Protein AF-A0A9D5RSP8-F1 (afdb_monomer_lite)

Foldseek 3Di:
DVVLLVVLVCCLPPVQCPDQQPVPDPVVDDPPCSPPCVSNCSVVSVVVSVVSVVVVVVVVVVVVVVVVCCCVPPPVD

Radius of gyration: 18.61 Å; chains: 1; bounding box: 35×21×57 Å

Secondary structure (DSSP, 8-state):
-HHHHHHHHHIIIIIIIIIIIII--TTTSPTT-TT-GGGG-HHHHHHHHHHHHHHHHHHHHHHHHHHHHHIIIII--

Structure (mmCIF, N/CA/C/O backbone):
data_AF-A0A9D5RSP8-F1
#
_entry.id   AF-A0A9D5RSP8-F1
#
loop_
_atom_site.group_PDB
_atom_site.id
_atom_site.type_symbol
_atom_site.label_atom_id
_atom_site.label_alt_id
_atom_site.label_comp_id
_atom_site.label_asym_id
_atom_site.label_entity_id
_atom_site.label_seq_id
_atom_site.pdbx_PDB_ins_code
_atom_site.Cartn_x
_atom_site.Cartn_y
_atom_site.Cartn_z
_atom_site.occupancy
_atom_site.B_iso_or_equiv
_atom_site.auth_seq_id
_atom_site.auth_comp_id
_atom_site.auth_asym_id
_atom_site.auth_atom_id
_atom_site.pdbx_PDB_model_num
ATOM 1 N N . PHE A 1 1 ? 2.703 -2.500 -10.110 1.00 94.19 1 PHE A N 1
ATOM 2 C CA . PHE A 1 1 ? 1.727 -1.481 -9.666 1.00 94.19 1 PHE A CA 1
ATOM 3 C C . PHE A 1 1 ? 0.404 -2.099 -9.223 1.00 94.19 1 PHE A C 1
ATOM 5 O O . PHE A 1 1 ? 0.134 -2.059 -8.035 1.00 94.19 1 PHE A O 1
ATOM 12 N N . ILE A 1 2 ? -0.377 -2.715 -10.127 1.00 96.94 2 ILE A N 1
ATOM 13 C CA . ILE A 1 2 ? -1.753 -3.184 -9.847 1.00 96.94 2 ILE A CA 1
ATOM 14 C C . ILE A 1 2 ? -1.835 -4.045 -8.582 1.00 96.94 2 ILE A C 1
ATOM 16 O O . ILE A 1 2 ? -2.539 -3.670 -7.659 1.00 96.94 2 ILE A O 1
ATOM 20 N N . ILE A 1 3 ? -1.058 -5.130 -8.499 1.00 97.25 3 ILE A N 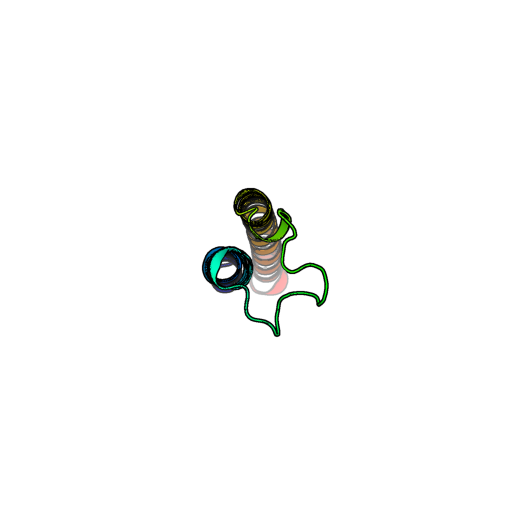1
ATOM 21 C CA . ILE A 1 3 ? -1.076 -6.036 -7.337 1.00 97.25 3 ILE A CA 1
ATOM 22 C C . ILE A 1 3 ? -0.766 -5.289 -6.031 1.00 97.25 3 ILE A C 1
ATOM 24 O O . ILE A 1 3 ? -1.478 -5.453 -5.048 1.00 97.25 3 ILE A O 1
ATOM 28 N N . ALA A 1 4 ? 0.262 -4.436 -6.032 1.00 97.56 4 ALA A N 1
ATOM 29 C CA . ALA A 1 4 ? 0.658 -3.676 -4.848 1.00 97.56 4 ALA A CA 1
ATOM 30 C C . ALA A 1 4 ? -0.422 -2.669 -4.422 1.00 97.56 4 ALA A C 1
ATOM 32 O O . ALA A 1 4 ? -0.692 -2.525 -3.236 1.00 97.56 4 ALA A O 1
ATOM 33 N N . MET A 1 5 ? -1.076 -2.011 -5.382 1.00 98.19 5 MET A N 1
ATOM 34 C CA . MET A 1 5 ? -2.160 -1.074 -5.096 1.00 98.19 5 MET A CA 1
ATOM 35 C C . MET A 1 5 ? -3.429 -1.796 -4.626 1.00 98.19 5 MET A C 1
ATOM 37 O O . MET A 1 5 ? -4.069 -1.351 -3.679 1.00 98.19 5 MET A O 1
ATOM 41 N N . SER A 1 6 ? -3.774 -2.935 -5.236 1.00 98.31 6 SER A N 1
ATOM 42 C CA . SER A 1 6 ? -4.868 -3.794 -4.775 1.00 98.31 6 SER A CA 1
ATOM 43 C C . SER A 1 6 ? -4.626 -4.266 -3.346 1.00 98.31 6 SER A C 1
ATOM 45 O O . SER A 1 6 ? -5.534 -4.190 -2.526 1.00 98.31 6 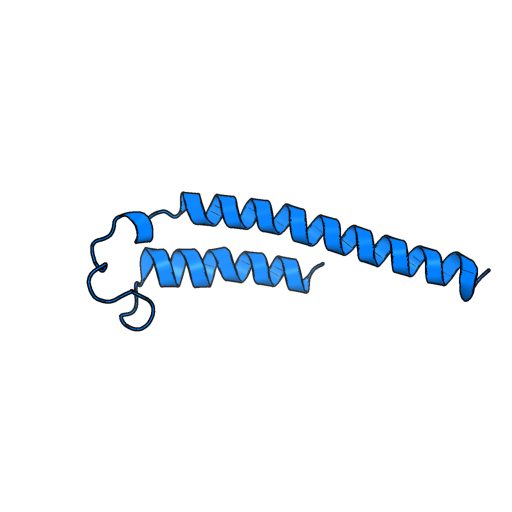SER A O 1
ATOM 47 N N . TRP A 1 7 ? -3.399 -4.686 -3.027 1.00 98.19 7 TRP A N 1
ATOM 48 C CA . TRP A 1 7 ? -3.034 -5.054 -1.663 1.00 98.19 7 TRP A CA 1
ATOM 49 C C . TRP A 1 7 ? -3.130 -3.867 -0.700 1.00 98.19 7 TRP A C 1
ATOM 51 O O . TRP A 1 7 ? -3.723 -4.018 0.356 1.00 98.19 7 TRP A O 1
ATOM 61 N N . ASN A 1 8 ? -2.656 -2.676 -1.082 1.00 98.38 8 ASN A N 1
ATOM 62 C CA . ASN A 1 8 ? -2.779 -1.460 -0.265 1.00 98.38 8 ASN A CA 1
ATOM 63 C C . ASN A 1 8 ? -4.251 -1.121 0.061 1.00 98.38 8 ASN A C 1
ATOM 65 O O . ASN A 1 8 ? -4.566 -0.669 1.155 1.00 98.38 8 ASN A O 1
ATOM 69 N N . VAL A 1 9 ? -5.176 -1.373 -0.875 1.00 98.56 9 VAL A N 1
ATOM 70 C CA . VAL A 1 9 ? -6.622 -1.215 -0.636 1.00 98.56 9 VAL A CA 1
ATOM 71 C C . VAL A 1 9 ? -7.169 -2.306 0.289 1.00 98.56 9 VAL A C 1
ATOM 73 O O . VAL A 1 9 ? -7.975 -2.005 1.168 1.00 98.56 9 VAL A O 1
ATOM 76 N N . VAL A 1 10 ? -6.756 -3.565 0.102 1.00 98.56 10 VAL A N 1
ATOM 77 C CA . VAL A 1 10 ? -7.153 -4.679 0.982 1.00 98.56 10 VAL A CA 1
ATOM 78 C C . VAL A 1 10 ? -6.668 -4.438 2.409 1.00 98.56 10 VAL A C 1
ATOM 80 O O . VAL A 1 10 ? -7.432 -4.656 3.344 1.00 98.56 10 VAL A O 1
ATOM 83 N N . ASP A 1 11 ? -5.445 -3.943 2.573 1.00 98.00 11 ASP A N 1
ATOM 84 C CA . ASP A 1 11 ? -4.868 -3.577 3.863 1.00 98.00 11 ASP A CA 1
ATOM 85 C C . ASP A 1 11 ? -5.747 -2.541 4.578 1.00 98.00 11 ASP A C 1
ATOM 87 O O . ASP A 1 11 ? -6.264 -2.823 5.655 1.00 98.00 11 ASP A O 1
ATOM 91 N N . LEU A 1 12 ? -6.079 -1.425 3.915 1.00 98.56 12 LEU A N 1
ATOM 92 C CA . LEU A 1 12 ? -6.946 -0.392 4.492 1.00 98.56 12 LEU A CA 1
ATOM 93 C C . LEU A 1 12 ? -8.347 -0.916 4.855 1.00 98.56 12 LEU A C 1
ATOM 95 O O . LEU A 1 12 ? -8.854 -0.668 5.946 1.00 98.56 12 LEU A O 1
ATOM 99 N N . LEU A 1 13 ? -9.026 -1.581 3.918 1.00 98.38 13 LEU A N 1
ATOM 100 C CA . LEU A 1 13 ? -10.441 -1.916 4.095 1.00 98.38 13 LEU A CA 1
ATOM 101 C C . LEU A 1 13 ? -10.642 -3.136 4.993 1.00 98.38 13 LEU A C 1
ATOM 103 O O . LEU A 1 13 ? -11.557 -3.156 5.817 1.00 98.38 13 LEU A O 1
ATOM 107 N N . VAL A 1 14 ? -9.817 -4.167 4.810 1.00 98.06 14 VAL A N 1
ATOM 108 C CA . VAL A 1 14 ? -9.985 -5.459 5.477 1.00 98.06 14 VAL A CA 1
ATOM 109 C C . VAL A 1 14 ? -9.140 -5.523 6.739 1.00 98.06 14 VAL A C 1
ATOM 111 O O . VAL A 1 14 ? -9.674 -5.820 7.804 1.00 98.06 14 VAL A O 1
ATOM 114 N N . MET A 1 15 ? -7.841 -5.249 6.650 1.00 97.31 15 MET A N 1
ATOM 115 C CA . MET A 1 15 ? -6.957 -5.422 7.804 1.00 97.31 15 MET A CA 1
ATOM 116 C C . MET A 1 15 ? -7.164 -4.284 8.804 1.00 97.31 15 MET A C 1
ATOM 118 O O . MET A 1 15 ? -7.541 -4.527 9.948 1.00 97.31 15 MET A O 1
ATOM 122 N N . ASP A 1 16 ? -7.029 -3.045 8.353 1.00 96.75 16 ASP A N 1
ATOM 123 C CA . ASP A 1 16 ? -7.080 -1.872 9.213 1.00 96.75 16 ASP A CA 1
ATOM 124 C C . ASP A 1 16 ? -8.507 -1.561 9.675 1.00 96.75 16 ASP A C 1
ATOM 126 O O . ASP A 1 16 ? -8.822 -1.596 10.862 1.00 96.75 16 ASP A O 1
ATOM 130 N N . TRP A 1 17 ? -9.424 -1.275 8.754 1.00 97.69 17 TRP A N 1
ATOM 131 C CA . TRP A 1 17 ? -10.754 -0.807 9.145 1.00 97.69 17 TRP A CA 1
ATOM 132 C C . TRP A 1 17 ? -11.655 -1.921 9.671 1.00 97.69 17 TRP A C 1
ATOM 134 O O . TRP A 1 17 ? -12.292 -1.758 10.718 1.00 97.69 17 TRP A O 1
ATOM 144 N N . LEU A 1 18 ? -11.727 -3.057 8.975 1.00 97.38 18 LEU A N 1
ATOM 145 C CA . LEU A 1 18 ? -12.599 -4.149 9.394 1.00 97.38 18 LEU A CA 1
ATOM 146 C C . LEU A 1 18 ? -12.014 -4.906 10.591 1.00 97.38 18 LEU A C 1
ATOM 148 O O . LEU A 1 18 ? -12.681 -4.997 11.619 1.00 97.38 18 LEU A O 1
ATOM 152 N N . LEU A 1 19 ? -10.801 -5.453 10.494 1.00 96.56 19 LEU A N 1
ATOM 153 C CA . LEU A 1 19 ? -10.265 -6.305 11.557 1.00 96.56 19 LEU A CA 1
ATOM 154 C C . LEU A 1 19 ? -9.760 -5.499 12.759 1.00 96.56 19 LEU A C 1
ATOM 156 O O . LEU A 1 19 ? -10.189 -5.786 13.878 1.00 96.56 19 LEU A O 1
ATOM 160 N N . VAL A 1 20 ? -8.902 -4.493 12.556 1.00 95.25 20 VAL A N 1
ATOM 161 C CA . VAL A 1 20 ? -8.331 -3.701 13.661 1.00 95.25 20 VAL A CA 1
ATOM 162 C C . VAL A 1 20 ? -9.363 -2.736 14.242 1.00 95.25 20 VAL A C 1
ATOM 164 O O . VAL A 1 20 ? -9.564 -2.738 15.456 1.00 95.25 20 VAL A O 1
ATOM 167 N N . CYS A 1 21 ? -10.053 -1.941 13.419 1.00 95.56 21 CYS A N 1
ATOM 168 C CA . CYS A 1 21 ? -10.917 -0.889 13.954 1.00 95.56 21 CYS A CA 1
ATOM 169 C C . CYS A 1 21 ? -12.312 -1.338 14.377 1.00 95.56 21 CYS A C 1
ATOM 171 O O . CYS A 1 21 ? -12.810 -0.868 15.412 1.00 95.56 21 CYS A O 1
ATOM 173 N N . THR A 1 22 ? -12.921 -2.244 13.611 1.00 95.25 22 THR A N 1
ATOM 174 C CA . THR A 1 22 ? -14.317 -2.658 13.808 1.00 95.25 22 THR A CA 1
ATOM 175 C C . THR A 1 22 ? -14.435 -3.926 14.651 1.00 95.25 22 THR A C 1
ATOM 177 O O . THR A 1 22 ? -15.047 -3.897 15.715 1.00 95.25 22 THR A O 1
ATOM 180 N N . VAL A 1 23 ? -13.879 -5.047 14.178 1.00 95.69 23 VAL A N 1
ATOM 181 C CA . VAL A 1 23 ? -14.126 -6.384 14.745 1.00 95.69 23 VAL A CA 1
ATOM 182 C C . VAL A 1 23 ? -13.305 -6.629 16.005 1.00 95.69 23 VAL A C 1
ATOM 184 O O . VAL A 1 23 ? -13.821 -7.220 16.950 1.00 95.69 23 VAL A O 1
ATOM 187 N N . ARG A 1 24 ? -12.044 -6.180 16.029 1.00 94.31 24 ARG A N 1
ATOM 188 C CA . ARG A 1 24 ? -11.130 -6.305 17.176 1.00 94.31 24 ARG A CA 1
ATOM 189 C C . ARG A 1 24 ? -11.047 -7.740 17.719 1.00 94.31 24 ARG A C 1
ATOM 191 O O . ARG A 1 24 ? -11.302 -7.966 18.904 1.00 94.31 24 ARG A O 1
ATOM 198 N N . PRO A 1 25 ? -10.724 -8.742 16.880 1.00 94.81 25 PRO A N 1
ATOM 199 C CA . PRO A 1 25 ? -10.684 -10.117 17.347 1.00 94.81 25 PRO A CA 1
ATOM 200 C C . PRO A 1 25 ? -9.579 -10.298 18.398 1.00 94.81 25 PRO A C 1
ATOM 202 O O . PRO A 1 25 ? -8.497 -9.724 18.283 1.00 94.81 25 PRO A O 1
ATOM 205 N N . ALA A 1 26 ? -9.827 -11.138 19.406 1.00 92.94 26 ALA A N 1
ATOM 206 C CA . ALA A 1 26 ? -8.940 -11.290 20.567 1.00 92.94 26 ALA A CA 1
ATOM 207 C C . ALA A 1 26 ? -7.501 -11.730 20.228 1.00 92.94 26 ALA A C 1
ATOM 209 O O . ALA A 1 26 ? -6.592 -11.493 21.011 1.00 92.94 26 ALA A O 1
ATOM 210 N N . TRP A 1 27 ? -7.282 -12.362 19.070 1.00 94.50 27 TRP A N 1
ATOM 211 C CA . TRP A 1 27 ? -5.949 -12.752 18.597 1.00 94.50 27 TRP A CA 1
ATOM 212 C C . TRP A 1 27 ? -5.166 -11.610 17.926 1.00 94.50 27 TRP A C 1
ATOM 214 O O . TRP A 1 27 ? -3.963 -11.745 17.724 1.00 94.50 27 TRP A O 1
ATOM 224 N N . LEU A 1 28 ? -5.832 -10.513 17.554 1.00 93.88 28 LEU A N 1
ATOM 225 C CA . LEU A 1 28 ? -5.228 -9.333 16.923 1.00 93.88 28 LEU A CA 1
ATOM 226 C C . LEU A 1 28 ? -4.993 -8.202 17.931 1.00 93.88 28 LEU A C 1
ATOM 228 O O . LEU A 1 28 ? -4.063 -7.413 17.780 1.00 93.88 28 LEU A O 1
ATOM 232 N N . ILE A 1 29 ? -5.850 -8.110 18.949 1.00 94.06 29 ILE A N 1
ATOM 233 C CA . ILE A 1 29 ? -5.754 -7.103 20.006 1.00 94.06 29 ILE A CA 1
ATOM 234 C C . ILE A 1 29 ? -4.708 -7.520 21.036 1.00 94.06 29 ILE A C 1
ATOM 236 O O . ILE A 1 29 ? -4.610 -8.687 21.412 1.00 94.06 29 ILE A O 1
ATOM 240 N N . ILE A 1 30 ? -3.925 -6.550 21.502 1.00 93.81 30 ILE A N 1
ATOM 241 C CA . ILE A 1 30 ? -2.893 -6.795 22.506 1.00 93.81 30 ILE A CA 1
ATOM 242 C C . ILE A 1 30 ? -3.588 -6.942 23.873 1.00 93.81 30 ILE A C 1
ATOM 244 O O . ILE A 1 30 ? -4.370 -6.068 24.253 1.00 93.81 30 ILE A O 1
ATOM 248 N N . PRO A 1 31 ? -3.331 -8.021 24.634 1.00 94.06 31 PRO A N 1
ATOM 249 C CA . PRO A 1 31 ? -3.938 -8.189 25.950 1.00 94.06 31 PRO A CA 1
ATOM 250 C C . PRO A 1 31 ? -3.622 -7.009 26.878 1.00 94.06 31 PRO A C 1
ATOM 252 O O . PRO A 1 31 ? -2.468 -6.593 26.996 1.00 94.06 31 PRO A O 1
ATOM 255 N N . GLY A 1 32 ? -4.644 -6.477 27.545 1.00 93.81 32 GLY A N 1
ATOM 256 C CA . GLY A 1 32 ? -4.545 -5.305 28.415 1.00 93.81 32 GLY A CA 1
ATOM 257 C C . GLY A 1 32 ? -4.682 -3.953 27.706 1.00 93.81 32 GLY A C 1
ATOM 258 O O . GLY A 1 32 ? -4.601 -2.918 28.371 1.00 93.81 32 GLY A O 1
ATOM 259 N N . THR A 1 33 ? -4.892 -3.920 26.384 1.00 94.56 33 THR A N 1
ATOM 260 C CA . THR A 1 33 ? -5.130 -2.680 25.622 1.00 94.56 33 THR A CA 1
ATOM 261 C C . THR A 1 33 ? -6.516 -2.623 24.976 1.00 94.56 33 THR A C 1
ATOM 263 O O . THR A 1 33 ? -6.777 -1.736 24.168 1.00 94.56 33 THR A O 1
ATOM 266 N N . GLU A 1 34 ? -7.443 -3.504 25.349 1.00 92.81 34 GLU A N 1
ATOM 267 C CA . GLU A 1 34 ? -8.727 -3.727 24.666 1.00 92.81 34 GLU A CA 1
ATOM 268 C C . GLU A 1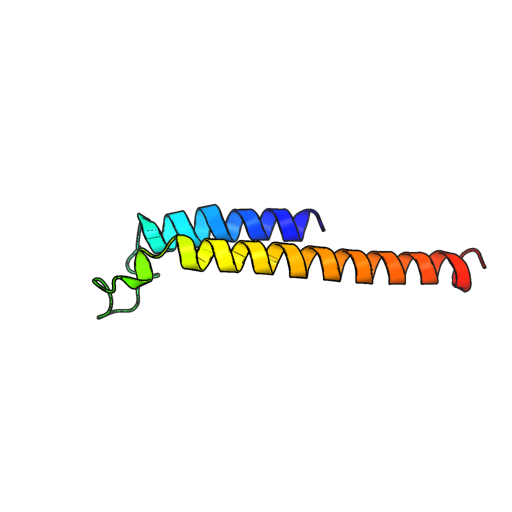 34 ? -9.576 -2.450 24.529 1.00 92.81 34 GLU A C 1
ATOM 270 O O . GLU A 1 34 ? -10.294 -2.265 23.545 1.00 92.81 34 GLU A O 1
ATOM 275 N N . ASN A 1 35 ? -9.448 -1.538 25.497 1.00 90.38 35 ASN A N 1
ATOM 276 C CA . ASN A 1 35 ? -10.170 -0.264 25.551 1.00 90.38 35 ASN A CA 1
ATOM 277 C C . ASN A 1 35 ? -9.365 0.930 25.009 1.00 90.38 35 ASN A C 1
ATOM 279 O O . ASN A 1 35 ? -9.781 2.080 25.163 1.00 90.38 35 ASN A O 1
ATOM 283 N N . CYS A 1 36 ? -8.203 0.693 24.398 1.00 93.81 36 CYS A N 1
ATOM 284 C CA . CYS A 1 36 ? -7.381 1.755 23.834 1.00 93.81 36 CYS A CA 1
ATOM 285 C C . CYS A 1 36 ? -8.114 2.429 22.667 1.00 93.81 36 CYS A C 1
ATOM 287 O O . CYS A 1 36 ? -8.503 1.781 21.691 1.00 93.81 36 CYS A O 1
ATOM 289 N N . SER A 1 37 ? -8.270 3.753 22.743 1.00 90.94 37 SER A N 1
ATOM 290 C CA . SER A 1 37 ? -8.949 4.545 21.711 1.00 90.94 37 SER A CA 1
ATOM 291 C C . SER A 1 37 ? -8.249 4.473 20.353 1.00 90.94 37 SER A C 1
ATOM 293 O O . SER A 1 37 ? -8.920 4.605 19.328 1.00 90.94 37 SER A O 1
ATOM 295 N N . SER A 1 38 ? -6.939 4.187 20.350 1.00 89.88 38 SER A N 1
ATOM 296 C CA . SER A 1 38 ? -6.118 4.007 19.149 1.00 89.88 38 SER A CA 1
ATOM 297 C C . SER A 1 38 ? -6.658 2.930 18.212 1.00 89.88 38 SER A C 1
ATOM 299 O O . SER A 1 38 ? -6.493 3.059 17.005 1.00 89.88 38 SER A O 1
ATOM 301 N N . TYR A 1 39 ? -7.329 1.893 18.729 1.00 92.31 39 TYR A N 1
ATOM 302 C CA . TYR A 1 39 ? -7.921 0.870 17.869 1.00 92.31 39 TYR A CA 1
ATOM 303 C C . TYR A 1 39 ? -9.055 1.425 17.006 1.00 92.31 39 TYR A C 1
ATOM 305 O O . TYR A 1 39 ? -9.338 0.864 15.971 1.00 92.31 39 TYR A O 1
ATOM 313 N N . SER A 1 40 ? -9.695 2.536 17.368 1.00 91.69 40 SER A N 1
ATOM 314 C CA . SER A 1 40 ? -10.785 3.156 16.587 1.00 91.69 40 SER A CA 1
ATOM 315 C C . SER A 1 40 ? -10.320 4.267 15.642 1.00 91.69 40 SER A C 1
ATOM 317 O O . SER A 1 40 ? -11.165 4.965 15.083 1.00 91.69 40 SER A O 1
ATOM 319 N N . ASP A 1 41 ? -9.014 4.482 15.472 1.00 95.06 41 ASP A N 1
ATOM 320 C CA . ASP A 1 41 ? -8.507 5.584 14.649 1.00 95.06 41 ASP A CA 1
ATOM 321 C C . ASP A 1 41 ? -8.431 5.212 13.156 1.00 95.06 41 ASP A C 1
ATOM 323 O O . ASP A 1 41 ? -7.367 4.961 12.590 1.00 95.06 41 ASP A O 1
ATOM 327 N N . TYR A 1 42 ? -9.587 5.228 12.486 1.00 96.44 42 TYR A N 1
ATOM 328 C CA . TYR A 1 42 ? -9.691 5.017 11.033 1.00 96.44 42 TYR A CA 1
ATOM 329 C C . TYR A 1 42 ? -8.855 6.022 10.225 1.00 96.44 42 TYR A C 1
ATOM 331 O O . TYR A 1 42 ? -8.377 5.705 9.131 1.00 96.44 42 TYR A O 1
ATOM 339 N N . GLY A 1 43 ? -8.689 7.243 10.748 1.00 97.00 43 GLY A N 1
ATOM 340 C CA . GLY A 1 43 ? -7.978 8.329 10.081 1.00 97.00 43 GLY A CA 1
ATOM 341 C C . GLY A 1 43 ? -6.470 8.105 10.044 1.00 97.00 43 GLY A C 1
ATOM 342 O O . GLY A 1 43 ? -5.830 8.439 9.044 1.00 97.00 43 GLY A O 1
ATOM 343 N N . HIS A 1 44 ? -5.905 7.508 11.094 1.00 95.81 44 HIS A N 1
ATOM 344 C CA . HIS A 1 44 ? -4.507 7.083 11.121 1.00 95.81 44 HIS A CA 1
ATOM 345 C C . HIS A 1 44 ? -4.198 6.114 9.973 1.00 95.81 44 HIS A C 1
ATOM 347 O O . HIS A 1 44 ? -3.300 6.370 9.169 1.00 95.81 44 HIS A O 1
ATOM 353 N N . HIS A 1 45 ? -5.008 5.066 9.834 1.00 96.88 45 HIS A N 1
ATOM 354 C CA . HIS A 1 45 ? -4.848 4.062 8.783 1.00 96.88 45 HIS A CA 1
ATOM 355 C C . HIS A 1 45 ? -5.082 4.632 7.381 1.00 96.88 45 HIS A C 1
ATOM 357 O O . HIS A 1 45 ? -4.317 4.355 6.460 1.00 96.88 45 HIS A O 1
ATOM 363 N N . PHE A 1 46 ? -6.052 5.538 7.215 1.00 98.31 46 PHE A N 1
ATOM 364 C CA . PHE A 1 46 ? -6.253 6.212 5.930 1.00 98.31 46 PHE A CA 1
ATOM 365 C C . PHE A 1 46 ? -5.041 7.056 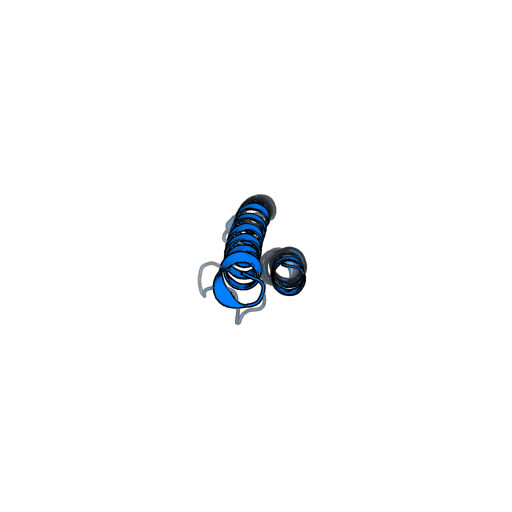5.504 1.00 98.31 46 PHE A C 1
ATOM 367 O O . PHE A 1 46 ? -4.666 7.060 4.331 1.00 98.31 46 PHE A O 1
ATOM 374 N N . LYS A 1 47 ? -4.380 7.745 6.446 1.00 98.25 47 LYS A N 1
ATOM 375 C CA . LYS A 1 47 ? -3.115 8.443 6.158 1.00 98.25 47 LYS A CA 1
ATOM 376 C C . LYS A 1 47 ? -2.021 7.457 5.742 1.00 98.25 47 LYS A C 1
ATOM 378 O O . LYS A 1 47 ? -1.307 7.736 4.780 1.00 98.25 47 LYS A O 1
ATOM 383 N N . GLY A 1 48 ? -1.922 6.312 6.421 1.00 97.81 48 GLY A N 1
ATOM 384 C CA . GLY A 1 48 ? -1.028 5.213 6.044 1.00 97.81 48 GLY A CA 1
ATOM 385 C C . GLY A 1 48 ? -1.272 4.727 4.613 1.00 97.81 48 GLY A C 1
ATOM 386 O O . GLY A 1 48 ? -0.340 4.676 3.814 1.00 97.81 48 GLY A O 1
ATOM 387 N N . PHE A 1 49 ? -2.534 4.503 4.245 1.00 98.38 49 PHE A N 1
ATOM 388 C CA . PHE A 1 49 ? -2.934 4.132 2.887 1.00 98.38 49 PHE A CA 1
ATOM 389 C C . PHE A 1 49 ? -2.477 5.151 1.835 1.00 98.38 49 PHE A C 1
ATOM 391 O O . PHE A 1 49 ? -1.913 4.757 0.813 1.00 98.38 49 PHE A O 1
ATOM 398 N N . LEU A 1 50 ? -2.666 6.455 2.079 1.00 98.56 50 LEU A N 1
ATOM 399 C CA . LEU A 1 50 ? -2.224 7.510 1.155 1.00 98.56 50 LEU A CA 1
ATOM 400 C C . LEU A 1 50 ? -0.702 7.515 0.975 1.00 98.56 50 LEU A C 1
ATOM 402 O O . LEU A 1 50 ? -0.209 7.674 -0.143 1.00 98.56 50 LEU A O 1
ATOM 406 N N . ILE A 1 51 ? 0.042 7.301 2.060 1.00 98.38 51 ILE A N 1
ATOM 407 C CA . ILE A 1 51 ? 1.495 7.127 2.011 1.00 98.38 51 ILE A CA 1
ATOM 408 C C . ILE A 1 51 ? 1.846 5.881 1.175 1.00 98.38 51 ILE A C 1
ATOM 410 O O . ILE A 1 51 ? 2.712 5.949 0.299 1.00 98.38 51 ILE A O 1
ATOM 414 N N . GLY A 1 52 ? 1.121 4.775 1.355 1.00 97.94 52 GLY A N 1
ATOM 415 C CA . GLY A 1 52 ? 1.230 3.565 0.536 1.00 97.94 52 GLY A CA 1
ATOM 416 C C . GLY A 1 52 ? 0.976 3.811 -0.958 1.00 97.94 52 GLY A C 1
ATOM 417 O O . GLY A 1 52 ? 1.720 3.307 -1.803 1.00 97.94 52 GLY A O 1
ATOM 418 N N . CYS A 1 53 ? 0.001 4.652 -1.317 1.00 98.44 53 CYS A N 1
ATOM 419 C CA . CYS A 1 53 ? -0.258 5.050 -2.707 1.00 98.44 53 CYS A CA 1
ATOM 420 C C . CYS A 1 53 ? 0.956 5.751 -3.333 1.00 98.44 53 CYS A C 1
ATOM 422 O O . CYS A 1 53 ? 1.322 5.473 -4.478 1.00 98.44 53 CYS A O 1
ATOM 424 N N . VAL A 1 54 ? 1.609 6.637 -2.575 1.00 98.56 54 VAL A N 1
ATOM 425 C CA . VAL A 1 54 ? 2.826 7.322 -3.026 1.00 98.56 54 VAL A CA 1
ATOM 426 C C . VAL A 1 54 ? 3.956 6.312 -3.224 1.00 98.56 54 VAL A C 1
ATOM 428 O O . VAL A 1 54 ? 4.534 6.257 -4.309 1.00 98.56 54 VAL A O 1
ATOM 431 N N . TYR A 1 55 ? 4.233 5.459 -2.234 1.00 98.00 55 TYR A N 1
ATOM 432 C CA . TYR A 1 55 ? 5.307 4.464 -2.331 1.00 98.00 55 TYR A CA 1
ATOM 433 C C . TYR A 1 55 ? 5.113 3.481 -3.487 1.00 98.00 55 TYR A C 1
ATOM 435 O O . TYR A 1 55 ? 6.045 3.235 -4.255 1.00 98.00 55 TYR A O 1
ATOM 443 N N . THR A 1 56 ? 3.906 2.939 -3.649 1.00 97.81 56 THR A N 1
ATOM 444 C CA . THR A 1 56 ? 3.605 1.982 -4.725 1.00 97.81 56 THR A CA 1
ATOM 445 C C . THR A 1 56 ? 3.725 2.617 -6.109 1.00 97.81 56 THR A C 1
ATOM 447 O O . THR A 1 56 ? 4.207 1.964 -7.038 1.00 97.81 56 THR A O 1
ATOM 450 N N . THR A 1 57 ? 3.363 3.896 -6.248 1.00 98.19 57 THR A N 1
ATOM 451 C CA . THR A 1 57 ? 3.551 4.663 -7.488 1.00 98.19 57 THR A CA 1
ATOM 452 C C . THR A 1 57 ? 5.030 4.901 -7.776 1.00 98.19 57 THR A C 1
ATOM 454 O O . THR A 1 57 ? 5.490 4.603 -8.876 1.00 98.19 57 THR A O 1
ATOM 457 N N . LEU A 1 58 ? 5.796 5.380 -6.790 1.00 98.50 58 LEU A N 1
ATOM 458 C CA . LEU A 1 58 ? 7.230 5.633 -6.952 1.00 98.50 58 LEU A CA 1
ATOM 459 C C . LEU A 1 58 ? 7.993 4.361 -7.334 1.00 98.50 58 LEU A C 1
ATOM 461 O O . LEU A 1 58 ? 8.818 4.396 -8.244 1.00 98.50 58 LEU A O 1
ATOM 465 N N . MET A 1 59 ? 7.687 3.226 -6.699 1.00 98.12 59 MET A N 1
ATOM 466 C CA . MET A 1 59 ? 8.322 1.956 -7.061 1.00 98.12 59 MET A CA 1
ATOM 467 C C . MET A 1 59 ? 7.913 1.478 -8.449 1.00 98.12 59 MET A C 1
ATOM 469 O O . MET A 1 59 ? 8.751 0.978 -9.192 1.00 98.12 59 MET A O 1
ATOM 473 N N . ALA A 1 60 ? 6.650 1.654 -8.840 1.00 98.06 60 ALA A N 1
ATOM 474 C CA . ALA A 1 60 ? 6.224 1.311 -10.191 1.00 98.06 60 ALA A CA 1
ATOM 475 C C . ALA A 1 60 ? 6.943 2.148 -11.257 1.00 98.06 60 ALA A C 1
ATOM 477 O O . ALA A 1 60 ? 7.353 1.594 -12.272 1.00 98.06 60 ALA A O 1
ATOM 478 N N . LEU A 1 61 ? 7.131 3.449 -11.015 1.00 98.50 61 LEU A N 1
ATOM 479 C CA . LEU A 1 61 ? 7.890 4.326 -11.909 1.00 98.50 61 LEU A CA 1
ATOM 480 C C . LEU A 1 61 ? 9.364 3.926 -11.984 1.00 98.50 61 LEU A C 1
ATOM 482 O O . LEU A 1 61 ? 9.931 3.915 -13.074 1.00 98.50 61 LEU A O 1
ATOM 486 N N . LEU A 1 62 ? 9.967 3.559 -10.850 1.00 98.50 62 LEU A N 1
ATOM 487 C CA . LEU A 1 62 ? 11.338 3.061 -10.809 1.00 98.50 62 LEU A CA 1
ATOM 488 C C . LEU A 1 62 ? 11.496 1.810 -11.683 1.00 98.50 62 LEU A C 1
ATOM 490 O O . LEU A 1 62 ? 12.352 1.795 -12.564 1.00 98.50 62 LEU A O 1
ATOM 494 N N . PHE A 1 63 ? 10.649 0.795 -11.484 1.00 98.12 63 PHE A N 1
ATOM 495 C CA . PHE A 1 63 ? 10.697 -0.430 -12.287 1.00 98.12 63 PHE A CA 1
ATOM 496 C C . PHE A 1 63 ? 10.430 -0.155 -13.766 1.00 98.12 63 PHE A C 1
ATOM 498 O O . PHE A 1 63 ? 11.202 -0.599 -14.607 1.00 98.12 63 PHE A O 1
ATOM 505 N N . ALA A 1 64 ? 9.420 0.656 -14.088 1.00 98.19 64 ALA A N 1
ATOM 506 C CA . ALA A 1 64 ? 9.137 1.033 -15.470 1.00 98.19 64 ALA A CA 1
ATOM 507 C C . ALA A 1 64 ? 10.331 1.736 -16.141 1.00 98.19 64 ALA A C 1
ATOM 509 O O . ALA A 1 64 ? 10.631 1.470 -17.303 1.00 98.19 64 ALA A O 1
ATOM 510 N N . GLY A 1 65 ? 11.033 2.613 -15.415 1.00 98.44 65 GLY A N 1
ATOM 511 C CA . GLY A 1 65 ? 12.232 3.287 -15.910 1.00 98.44 65 GLY A CA 1
ATOM 512 C C . GLY A 1 65 ? 13.398 2.328 -16.150 1.00 98.44 65 GLY A C 1
ATOM 513 O O . GLY A 1 65 ? 14.066 2.425 -17.180 1.00 98.44 65 GLY A O 1
ATOM 514 N N . VAL A 1 66 ? 13.619 1.383 -15.232 1.00 98.44 66 VAL A N 1
ATOM 515 C CA . VAL A 1 66 ? 14.644 0.336 -15.374 1.00 98.44 66 VAL A CA 1
ATOM 516 C C . VAL A 1 66 ? 14.336 -0.560 -16.571 1.00 98.44 66 VAL A C 1
ATO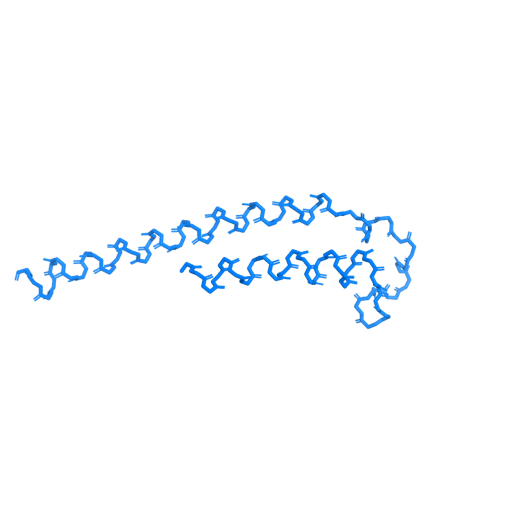M 518 O O . VAL A 1 66 ? 15.201 -0.743 -17.427 1.00 98.44 66 VAL A O 1
ATOM 521 N N . ASP A 1 67 ? 13.104 -1.052 -16.682 1.00 98.06 67 ASP A N 1
ATOM 522 C CA . ASP A 1 67 ? 12.672 -1.914 -17.782 1.00 98.06 67 ASP A CA 1
ATOM 523 C C . ASP A 1 67 ? 12.823 -1.202 -19.132 1.00 98.06 67 ASP A C 1
ATOM 525 O O . ASP A 1 67 ? 13.375 -1.762 -20.081 1.00 98.06 67 ASP A O 1
ATOM 529 N N . TYR A 1 68 ? 12.411 0.069 -19.209 1.00 98.19 68 TYR A N 1
ATOM 530 C CA . TYR A 1 68 ? 12.593 0.890 -20.405 1.00 98.19 68 TYR A CA 1
ATOM 531 C C . TYR A 1 68 ? 14.072 1.047 -20.782 1.00 98.19 68 TYR A C 1
ATOM 533 O O . TYR A 1 68 ? 14.427 0.890 -21.951 1.00 98.19 68 TYR A O 1
ATOM 541 N N . ALA A 1 69 ? 14.947 1.334 -19.813 1.00 98.06 69 ALA A N 1
ATOM 542 C CA . ALA A 1 69 ? 16.376 1.488 -20.066 1.00 98.06 69 ALA A CA 1
ATOM 543 C C . ALA A 1 69 ? 17.008 0.181 -20.573 1.00 98.06 69 ALA A C 1
ATOM 545 O O . ALA A 1 69 ? 17.766 0.202 -21.544 1.00 98.06 69 ALA A O 1
ATOM 546 N N . ILE A 1 70 ? 16.656 -0.959 -19.970 1.00 98.25 70 ILE A N 1
ATOM 547 C CA . ILE A 1 70 ? 17.121 -2.281 -20.411 1.00 98.25 70 ILE A CA 1
ATOM 548 C C . ILE A 1 70 ? 16.675 -2.542 -21.851 1.00 98.25 70 ILE A C 1
ATOM 550 O O . ILE A 1 70 ? 17.499 -2.870 -22.707 1.00 98.25 70 ILE A O 1
ATOM 554 N N . LEU A 1 71 ? 15.388 -2.345 -22.146 1.00 98.12 71 LEU A N 1
ATOM 555 C CA . LEU A 1 71 ? 14.854 -2.542 -23.493 1.00 98.12 71 LEU A CA 1
ATOM 556 C C . LEU A 1 71 ? 15.572 -1.653 -24.513 1.00 98.12 71 LEU A C 1
ATOM 558 O O . LEU A 1 71 ? 15.986 -2.136 -25.564 1.00 98.12 71 LEU A O 1
ATOM 562 N N . ARG A 1 72 ? 15.770 -0.370 -24.193 1.00 97.69 72 ARG A N 1
ATOM 563 C CA . ARG A 1 72 ? 16.316 0.624 -25.124 1.00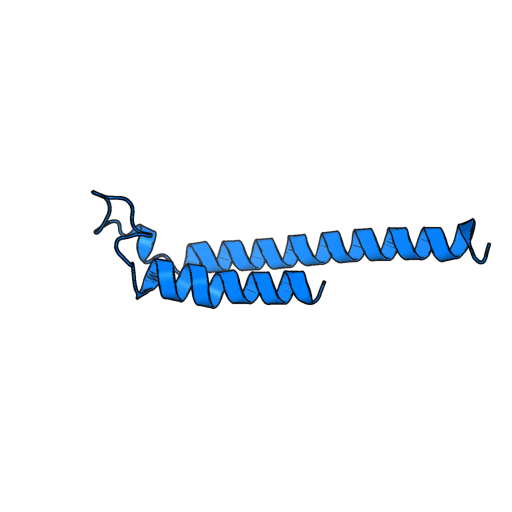 97.69 72 ARG A CA 1
ATOM 564 C C . ARG A 1 72 ? 17.811 0.482 -25.398 1.00 97.69 72 ARG A C 1
ATOM 566 O O . ARG A 1 72 ? 18.225 0.802 -26.511 1.00 97.69 72 ARG A O 1
ATOM 573 N N . PHE A 1 73 ? 18.607 0.111 -24.398 1.00 97.62 73 PHE A N 1
ATOM 574 C CA . PHE A 1 73 ? 20.072 0.144 -24.494 1.00 97.62 73 PHE A CA 1
ATOM 575 C C . PHE A 1 73 ? 20.724 -1.236 -24.554 1.00 97.62 73 PHE A C 1
ATOM 577 O O . PHE A 1 73 ? 21.875 -1.325 -24.968 1.00 97.62 73 PHE A O 1
ATOM 584 N N . VAL A 1 74 ? 20.025 -2.297 -24.139 1.00 97.12 74 VAL A N 1
ATOM 585 C CA . VAL A 1 74 ? 20.589 -3.657 -24.099 1.00 97.12 74 VAL A CA 1
ATOM 586 C C . VAL A 1 74 ? 19.955 -4.561 -25.149 1.00 97.12 74 VAL A C 1
ATOM 588 O O . VAL A 1 74 ? 20.665 -5.321 -25.796 1.00 97.12 74 VAL A O 1
ATOM 591 N N . ILE A 1 75 ? 18.628 -4.507 -25.310 1.00 95.75 75 ILE A N 1
ATOM 592 C CA . ILE A 1 75 ? 17.904 -5.459 -26.171 1.00 95.75 75 ILE A CA 1
ATOM 593 C C . ILE A 1 75 ? 17.677 -4.893 -27.577 1.00 95.75 75 ILE A C 1
ATOM 595 O O . ILE A 1 75 ? 17.882 -5.597 -28.561 1.00 95.75 75 ILE A O 1
ATOM 599 N N . TRP A 1 76 ? 17.232 -3.640 -27.679 1.00 93.75 76 TRP A N 1
ATOM 600 C CA . TRP A 1 76 ? 16.898 -2.978 -28.951 1.00 93.75 76 TRP A CA 1
ATOM 601 C C . TRP A 1 76 ? 17.872 -1.852 -29.326 1.00 93.75 76 TRP A C 1
ATOM 603 O O . TRP A 1 76 ? 17.566 -1.048 -30.209 1.00 93.75 76 TRP A O 1
ATOM 613 N N . GLY A 1 77 ? 18.981 -1.745 -28.591 1.00 77.75 77 GLY A N 1
ATOM 614 C CA . GLY A 1 77 ? 20.010 -0.717 -28.751 1.00 77.75 77 GLY A CA 1
ATOM 615 C C . GLY A 1 77 ? 21.007 -1.016 -29.854 1.00 77.75 77 GLY A C 1
ATOM 616 O O . GLY A 1 77 ? 21.241 -2.211 -30.133 1.00 77.75 77 GLY A O 1
#

Sequence (77 aa):
FIIAMSWNVVDLLVMDWLLVCTVRPAWLIIPGTENCSSYSDYGHHFKGFLIGCVYTTLMALLFAGVDYAILRFVIWG

pLDDT: mean 96.29, std 3.07, range [77.75, 98.56]